Protein AF-A0A521LU88-F1 (afdb_monomer_lite)

Radius of gyration: 17.53 Å; chains: 1; bounding box: 39×40×42 Å

Structure (mmCIF, N/CA/C/O backbone):
data_AF-A0A521LU88-F1
#
_entry.id   AF-A0A521LU88-F1
#
loop_
_atom_site.group_PDB
_atom_site.id
_atom_site.type_symbol
_atom_site.label_atom_id
_atom_site.label_alt_id
_atom_site.label_comp_id
_atom_site.label_asym_id
_atom_site.label_entity_id
_atom_site.label_seq_id
_a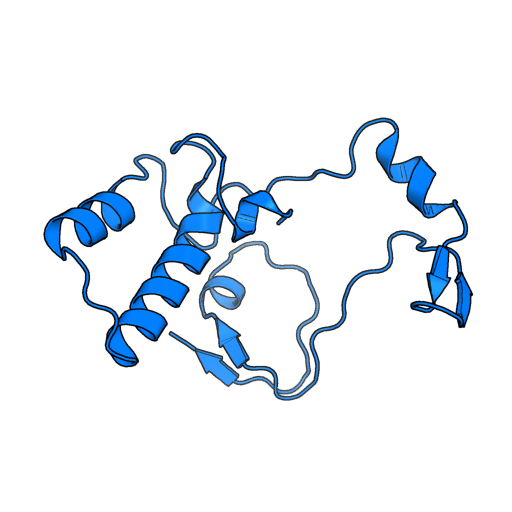tom_site.pdbx_PDB_ins_code
_atom_site.Cartn_x
_atom_site.Cartn_y
_atom_site.Cartn_z
_atom_site.occupancy
_atom_site.B_iso_or_equiv
_atom_site.auth_seq_id
_atom_site.auth_comp_id
_atom_site.auth_asym_id
_atom_site.auth_atom_id
_atom_site.pdbx_PDB_model_num
ATOM 1 N N . GLY A 1 1 ? 4.835 -0.730 -2.482 1.00 88.25 1 GLY A N 1
ATOM 2 C CA . GLY A 1 1 ? 6.232 -0.857 -2.062 1.00 88.25 1 GLY A CA 1
ATOM 3 C C . GLY A 1 1 ? 6.671 -2.293 -2.209 1.00 88.25 1 GLY A C 1
ATOM 4 O O . GLY A 1 1 ? 6.222 -2.937 -3.154 1.00 88.25 1 GLY A O 1
ATOM 5 N N . VAL A 1 2 ? 7.508 -2.767 -1.293 1.00 92.00 2 VAL A N 1
ATOM 6 C CA . VAL A 1 2 ? 7.919 -4.175 -1.130 1.00 92.00 2 VAL A CA 1
ATOM 7 C C . VAL A 1 2 ? 7.072 -4.877 -0.059 1.00 92.00 2 VAL A C 1
ATOM 9 O O . VAL A 1 2 ? 6.124 -4.285 0.445 1.00 92.00 2 VAL A O 1
ATOM 12 N N . HIS A 1 3 ? 7.399 -6.125 0.292 1.00 92.12 3 HIS A N 1
ATOM 13 C CA . HIS A 1 3 ? 6.654 -6.929 1.272 1.00 92.12 3 HIS A CA 1
ATOM 14 C C . HIS A 1 3 ? 6.395 -6.184 2.599 1.00 92.12 3 HIS A C 1
ATOM 16 O O . HIS A 1 3 ? 5.243 -6.002 2.988 1.00 92.12 3 HIS A O 1
ATOM 22 N N . SER A 1 4 ? 7.446 -5.651 3.228 1.00 93.25 4 SER A N 1
ATOM 23 C CA . SER A 1 4 ? 7.347 -4.917 4.499 1.00 93.25 4 SER A CA 1
ATOM 24 C C . SER A 1 4 ? 6.723 -3.523 4.388 1.00 93.25 4 SER A C 1
ATOM 26 O O . SER A 1 4 ? 6.307 -2.972 5.397 1.00 93.25 4 SER A O 1
ATOM 28 N N . ASP A 1 5 ? 6.580 -2.962 3.180 1.00 93.25 5 ASP A N 1
ATOM 29 C CA . ASP A 1 5 ? 5.790 -1.733 2.990 1.00 93.25 5 ASP A CA 1
ATOM 30 C C . ASP A 1 5 ? 4.275 -1.994 3.109 1.00 93.25 5 ASP A C 1
ATOM 32 O O . ASP A 1 5 ? 3.499 -1.044 3.089 1.00 93.25 5 ASP A O 1
ATOM 36 N N . ILE A 1 6 ? 3.853 -3.264 3.172 1.00 93.19 6 ILE A N 1
ATOM 37 C CA . ILE A 1 6 ? 2.461 -3.684 3.381 1.00 93.19 6 ILE A CA 1
ATOM 38 C C . ILE A 1 6 ? 2.324 -4.381 4.737 1.00 93.19 6 ILE A C 1
ATOM 40 O O . ILE A 1 6 ? 1.499 -3.979 5.544 1.00 93.19 6 ILE A O 1
ATOM 44 N N . GLY A 1 7 ? 3.154 -5.397 4.998 1.00 92.19 7 GLY A N 1
ATOM 45 C CA . GLY A 1 7 ? 3.075 -6.213 6.216 1.00 92.19 7 GLY A CA 1
ATOM 46 C C . GLY A 1 7 ? 3.769 -5.622 7.448 1.00 92.19 7 GLY A C 1
ATOM 47 O O . GLY A 1 7 ? 3.644 -6.178 8.532 1.00 92.19 7 GLY A O 1
ATOM 48 N N . GLY A 1 8 ? 4.510 -4.521 7.299 1.00 91.69 8 GLY A N 1
ATOM 49 C CA . GLY A 1 8 ? 5.297 -3.932 8.382 1.00 91.69 8 GLY A CA 1
ATOM 50 C C . GLY A 1 8 ? 6.634 -4.638 8.634 1.00 91.69 8 GLY A C 1
ATOM 51 O O . GLY A 1 8 ? 7.116 -5.434 7.822 1.00 91.69 8 GLY A O 1
ATOM 52 N N . GLY A 1 9 ? 7.271 -4.286 9.755 1.00 89.06 9 GLY A N 1
ATOM 53 C CA . GLY A 1 9 ? 8.594 -4.786 10.163 1.00 89.06 9 GLY A CA 1
ATOM 54 C C . GLY A 1 9 ? 9.745 -3.790 9.979 1.00 89.06 9 GLY A C 1
ATOM 55 O O . GLY A 1 9 ? 10.879 -4.092 10.344 1.00 89.06 9 GLY A O 1
ATOM 56 N N . TYR A 1 10 ? 9.473 -2.596 9.445 1.00 90.25 10 TYR A N 1
ATOM 57 C CA . TYR A 1 10 ? 10.427 -1.486 9.479 1.00 90.25 10 TYR A CA 1
ATOM 58 C C . TYR A 1 10 ? 10.337 -0.712 10.804 1.00 90.25 10 TYR A C 1
ATOM 60 O O . TYR A 1 10 ? 9.265 -0.675 11.408 1.00 90.25 10 TYR A O 1
ATOM 68 N N . PRO A 1 11 ? 11.425 -0.043 11.235 1.00 87.81 11 PRO A N 1
ATOM 69 C CA . PRO A 1 11 ? 11.363 0.929 12.325 1.00 87.81 11 PRO A CA 1
ATOM 70 C C . PRO A 1 11 ? 10.309 2.012 12.053 1.00 87.81 11 PRO A C 1
ATOM 72 O O . PRO A 1 11 ? 10.097 2.381 10.898 1.00 87.81 11 PRO A O 1
ATOM 75 N N . GLU A 1 12 ? 9.705 2.579 13.100 1.00 82.12 12 GLU A N 1
ATOM 76 C CA . GLU A 1 12 ? 8.587 3.539 12.992 1.00 82.12 12 GLU A CA 1
ATOM 77 C C . GLU A 1 12 ? 8.866 4.702 12.027 1.00 82.12 12 GLU A C 1
ATOM 79 O O . GLU A 1 12 ? 8.017 5.065 11.215 1.00 82.12 12 GLU A O 1
ATOM 84 N N . LYS A 1 13 ? 10.099 5.226 12.038 1.00 81.88 13 LYS A N 1
ATOM 85 C CA . LYS A 1 13 ? 10.549 6.308 11.145 1.00 81.88 13 LYS A CA 1
ATOM 86 C C . LYS A 1 13 ? 10.494 5.972 9.647 1.00 81.88 13 LYS A C 1
ATOM 88 O O . LYS A 1 13 ? 10.503 6.886 8.829 1.00 81.88 13 LYS A O 1
ATOM 93 N N . ASP A 1 14 ? 10.491 4.687 9.296 1.00 84.44 14 ASP A N 1
ATOM 94 C CA . ASP A 1 14 ? 10.550 4.170 7.926 1.00 84.44 14 ASP A CA 1
ATOM 95 C C . ASP A 1 14 ? 9.278 3.383 7.540 1.00 84.44 14 ASP A C 1
ATOM 97 O O . ASP A 1 14 ? 9.013 3.192 6.355 1.00 84.44 14 ASP A O 1
ATOM 101 N N . GLY A 1 15 ? 8.471 2.949 8.514 1.00 86.38 15 GLY A N 1
ATOM 102 C CA . GLY A 1 15 ? 7.298 2.083 8.331 1.00 86.38 15 GLY A CA 1
ATOM 103 C C . GLY A 1 15 ? 5.983 2.785 7.969 1.00 86.38 15 GLY A C 1
ATOM 104 O O . GLY A 1 15 ? 4.930 2.154 7.999 1.00 86.38 15 GLY A O 1
ATOM 105 N N . GLY A 1 16 ? 5.998 4.075 7.623 1.00 89.56 16 GLY A N 1
ATOM 106 C CA . GLY A 1 16 ? 4.764 4.853 7.424 1.00 89.56 16 GLY A CA 1
ATOM 107 C C . GLY A 1 16 ? 3.812 4.295 6.353 1.00 89.56 16 GLY A C 1
ATOM 108 O O . GLY A 1 16 ? 2.599 4.432 6.487 1.00 89.56 16 GLY A O 1
ATOM 109 N N . LEU A 1 17 ? 4.330 3.614 5.319 1.00 91.12 17 LEU A N 1
ATOM 110 C CA . LEU A 1 17 ? 3.494 3.079 4.236 1.00 91.12 17 LEU A CA 1
ATOM 111 C C . LEU A 1 17 ? 2.681 1.842 4.662 1.00 91.12 17 LEU A C 1
ATOM 113 O O . LEU A 1 17 ? 1.528 1.715 4.250 1.00 91.12 17 LEU A O 1
ATOM 117 N N . SER A 1 18 ? 3.235 0.971 5.517 1.00 92.62 18 SER A N 1
ATOM 118 C CA . SER A 1 18 ? 2.514 -0.209 6.023 1.00 92.62 18 SER A CA 1
ATOM 119 C C . SER A 1 18 ? 1.414 0.160 7.009 1.00 92.62 18 SER A C 1
ATOM 121 O O . SER A 1 18 ? 0.439 -0.572 7.135 1.00 92.62 18 SER A O 1
ATOM 123 N N . MET A 1 19 ? 1.522 1.319 7.665 1.00 91.56 19 MET A N 1
ATOM 124 C CA . MET A 1 19 ? 0.500 1.794 8.599 1.00 91.56 19 MET A CA 1
ATOM 125 C C . MET A 1 19 ? -0.835 2.110 7.923 1.00 91.56 19 MET A C 1
ATOM 127 O O . MET A 1 19 ? -1.873 1.977 8.561 1.00 91.56 19 MET A O 1
ATOM 131 N N . ILE A 1 20 ? -0.829 2.445 6.627 1.00 92.06 20 ILE A N 1
ATOM 132 C CA . ILE A 1 20 ? -2.065 2.582 5.843 1.00 92.06 20 ILE A CA 1
ATOM 133 C C . ILE A 1 20 ? -2.774 1.228 5.748 1.00 92.06 20 ILE A C 1
ATOM 135 O O . ILE A 1 20 ? -3.959 1.125 6.045 1.00 92.06 20 ILE A O 1
ATOM 139 N N . ALA A 1 21 ? -2.037 0.179 5.366 1.00 93.25 21 ALA A N 1
ATOM 140 C CA . ALA A 1 21 ? -2.589 -1.168 5.241 1.00 93.25 21 ALA A CA 1
ATOM 141 C C . ALA A 1 21 ? -3.034 -1.728 6.599 1.00 93.25 21 ALA A C 1
ATOM 143 O O . ALA A 1 21 ? -4.077 -2.370 6.682 1.00 93.25 21 ALA A O 1
ATOM 144 N N . PHE A 1 22 ? -2.270 -1.454 7.661 1.00 93.38 22 PHE A N 1
ATOM 145 C CA . PHE A 1 22 ? -2.642 -1.814 9.025 1.00 93.38 22 PHE A CA 1
ATOM 146 C C . PHE A 1 22 ? -3.936 -1.118 9.462 1.00 93.38 22 PHE A C 1
ATOM 148 O O . PHE A 1 22 ? -4.854 -1.797 9.904 1.00 93.38 22 PHE A O 1
ATOM 155 N N . GLY A 1 23 ? -4.048 0.203 9.285 1.00 92.81 23 GLY A N 1
ATOM 156 C CA . GLY A 1 23 ? -5.260 0.951 9.630 1.00 92.81 23 GLY A CA 1
ATOM 157 C C . GLY A 1 23 ? -6.496 0.451 8.883 1.00 92.81 23 GLY A C 1
ATOM 158 O O . GLY A 1 23 ? -7.524 0.207 9.510 1.00 92.81 23 GLY A O 1
ATOM 159 N N . TRP A 1 24 ? -6.364 0.207 7.575 1.00 93.69 24 TRP A N 1
ATOM 160 C CA . TRP A 1 24 ? -7.425 -0.391 6.762 1.00 93.69 24 TRP A CA 1
ATOM 161 C C . TRP A 1 24 ? -7.852 -1.766 7.295 1.00 93.69 24 TRP A C 1
ATOM 163 O O . TRP A 1 24 ? -9.025 -1.984 7.578 1.00 93.69 24 TRP A O 1
ATOM 173 N N . MET A 1 25 ? -6.897 -2.673 7.526 1.00 95.50 25 MET A N 1
ATOM 174 C CA . MET A 1 25 ? -7.195 -4.017 8.030 1.00 95.50 25 MET A CA 1
ATOM 175 C C . MET A 1 25 ? -7.847 -3.990 9.417 1.00 95.50 25 MET A C 1
ATOM 177 O O . MET A 1 25 ? -8.755 -4.773 9.683 1.00 95.50 25 MET A O 1
ATOM 181 N N . MET A 1 26 ? -7.398 -3.098 10.304 1.00 95.69 26 MET A N 1
ATOM 182 C CA . MET A 1 26 ? -7.982 -2.956 11.638 1.00 95.69 26 MET A CA 1
ATOM 183 C C . MET A 1 26 ? -9.415 -2.428 11.569 1.00 95.69 26 MET A C 1
ATOM 185 O O . MET A 1 26 ? -10.267 -2.965 12.272 1.00 95.69 26 MET A O 1
ATOM 189 N N . ARG A 1 27 ? -9.697 -1.443 10.703 1.00 94.94 27 ARG A N 1
ATOM 190 C CA . ARG A 1 27 ? -11.065 -0.957 10.459 1.00 94.94 27 ARG A CA 1
ATOM 191 C C . ARG A 1 27 ? -11.972 -2.105 10.013 1.00 94.94 27 ARG A C 1
ATOM 193 O O . ARG A 1 27 ? -12.960 -2.389 10.682 1.00 94.94 27 ARG A O 1
ATOM 200 N N . GLU A 1 28 ? -11.582 -2.814 8.955 1.00 95.88 28 GLU A N 1
ATOM 201 C CA . GLU A 1 28 ? -12.342 -3.950 8.418 1.00 95.88 28 GLU A CA 1
ATOM 202 C C . GLU A 1 28 ? -12.551 -5.056 9.465 1.00 95.88 28 GLU A C 1
ATOM 204 O O . GLU A 1 28 ? -13.652 -5.580 9.627 1.00 95.88 28 GLU A O 1
ATOM 209 N N . ALA A 1 29 ? -11.514 -5.411 10.227 1.00 97.12 29 ALA A N 1
ATOM 210 C CA . ALA A 1 29 ? -11.611 -6.461 11.235 1.00 97.12 29 ALA A CA 1
ATOM 211 C C . ALA A 1 29 ? -12.550 -6.082 12.392 1.00 97.12 29 ALA A C 1
ATOM 213 O O . ALA A 1 29 ? -13.334 -6.921 12.843 1.00 97.12 29 ALA A O 1
ATOM 214 N N . VAL A 1 30 ? -12.500 -4.829 12.858 1.00 97.19 30 VAL A N 1
ATOM 215 C CA . VAL A 1 30 ? -13.402 -4.314 13.900 1.00 97.19 30 VAL A CA 1
ATOM 216 C C . VAL A 1 30 ? -14.846 -4.288 13.400 1.00 97.19 30 VAL A C 1
ATOM 218 O O . VAL A 1 30 ? -15.737 -4.751 14.111 1.00 97.19 30 VAL A O 1
ATOM 221 N N . GLU A 1 31 ? -15.085 -3.862 12.156 1.00 96.62 31 GLU A N 1
ATOM 222 C CA . GLU A 1 31 ? -16.413 -3.924 11.523 1.00 96.62 31 GLU A CA 1
ATOM 223 C C . GLU A 1 31 ? -16.958 -5.363 11.433 1.00 96.62 31 GLU A C 1
ATOM 225 O O . GLU A 1 31 ? -18.171 -5.580 11.468 1.00 96.62 31 GLU A O 1
ATOM 230 N N . LYS A 1 32 ? -16.077 -6.371 11.372 1.00 97.94 32 LYS A N 1
ATOM 231 C CA . LYS A 1 32 ? -16.432 -7.801 11.431 1.00 97.94 32 LYS A CA 1
ATOM 232 C C . LYS A 1 32 ? -16.468 -8.387 12.848 1.00 97.94 32 LYS A C 1
ATOM 234 O O . LYS A 1 32 ? -16.667 -9.591 12.997 1.00 97.94 32 LYS A O 1
ATOM 239 N N . GLY A 1 33 ? -16.327 -7.562 13.883 1.00 97.69 33 GLY A N 1
ATOM 240 C CA . GLY A 1 33 ? -16.499 -7.957 15.282 1.00 97.69 33 GLY A CA 1
ATOM 241 C C . GLY A 1 33 ? -15.218 -8.367 16.011 1.00 97.69 33 GLY A C 1
ATOM 242 O O . GLY A 1 33 ? -15.305 -8.935 17.104 1.00 97.69 33 GLY A O 1
ATOM 243 N N . LEU A 1 34 ? -14.031 -8.090 15.456 1.00 97.94 34 LEU A N 1
ATOM 244 C CA . LEU A 1 34 ? -12.783 -8.242 16.203 1.00 97.94 34 LEU A CA 1
ATOM 245 C C . LEU A 1 34 ? -12.766 -7.255 17.378 1.00 97.94 34 LEU A C 1
ATOM 247 O O . LEU A 1 34 ? -12.838 -6.044 17.188 1.00 97.94 34 LEU A O 1
ATOM 251 N N . LYS A 1 35 ? -12.632 -7.776 18.600 1.00 97.94 35 LYS A N 1
ATOM 252 C CA . LYS A 1 35 ? -12.457 -6.950 19.799 1.00 97.94 35 LYS A CA 1
ATOM 253 C C . LYS A 1 35 ? -11.012 -6.486 19.891 1.00 97.94 35 LYS A C 1
ATOM 255 O O . LYS A 1 35 ? -10.096 -7.306 19.848 1.00 97.94 35 LYS A O 1
ATOM 260 N N . VAL A 1 36 ? -10.828 -5.187 20.056 1.00 96.69 36 VAL A N 1
ATOM 261 C CA . VAL A 1 36 ? -9.519 -4.544 20.150 1.00 96.6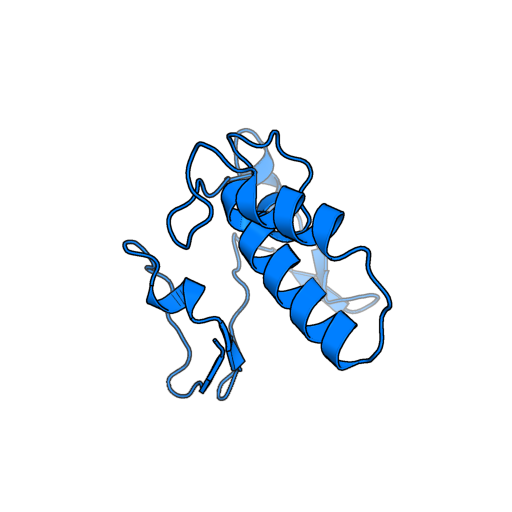9 36 VAL A CA 1
ATOM 262 C C . VAL A 1 36 ? -9.481 -3.648 21.382 1.00 96.69 36 VAL A C 1
ATOM 264 O O . VAL A 1 36 ? -10.519 -3.229 21.887 1.00 96.69 36 VAL A O 1
ATOM 267 N N . ASP A 1 37 ? -8.280 -3.374 21.877 1.00 97.25 37 ASP A N 1
ATOM 268 C CA . ASP A 1 37 ? -8.063 -2.271 22.808 1.00 97.25 37 ASP A CA 1
ATOM 269 C C . ASP A 1 37 ? -7.945 -0.983 21.982 1.00 97.25 37 ASP A C 1
ATOM 271 O O . ASP A 1 37 ? -6.945 -0.771 21.287 1.00 97.25 37 ASP A O 1
ATOM 275 N N . ASP A 1 38 ? -8.980 -0.144 22.034 1.00 93.62 38 ASP A N 1
ATOM 276 C CA . ASP A 1 38 ? -9.044 1.101 21.267 1.00 93.62 38 ASP A CA 1
ATOM 277 C C . ASP A 1 38 ? -7.900 2.055 21.622 1.00 93.62 38 ASP A C 1
ATOM 279 O O . ASP A 1 38 ? -7.344 2.708 20.739 1.00 93.62 38 ASP A O 1
ATOM 283 N N . ALA A 1 39 ? -7.489 2.114 22.892 1.00 93.88 39 ALA A N 1
ATOM 284 C CA . ALA A 1 39 ? -6.400 2.987 23.316 1.00 93.88 39 ALA A CA 1
ATOM 285 C C . ALA A 1 39 ? -5.063 2.510 22.737 1.00 93.88 39 ALA A C 1
ATOM 287 O O . ALA A 1 39 ? -4.265 3.317 22.248 1.00 93.88 39 ALA A O 1
ATOM 288 N N . ALA A 1 40 ? -4.834 1.194 22.733 1.00 92.38 40 ALA A N 1
ATOM 289 C CA . ALA A 1 40 ? -3.663 0.611 22.091 1.00 92.38 40 ALA A CA 1
ATOM 290 C C . ALA A 1 40 ? -3.678 0.856 20.574 1.00 92.38 40 ALA A C 1
ATOM 292 O O . ALA A 1 40 ? -2.674 1.306 20.018 1.00 92.38 40 ALA A O 1
ATOM 293 N N . LEU A 1 41 ? -4.813 0.620 19.908 1.00 92.06 41 LEU A N 1
ATOM 294 C CA . LEU A 1 41 ? -4.953 0.822 18.466 1.00 92.06 41 LEU A CA 1
ATOM 295 C C . LEU A 1 41 ? -4.690 2.281 18.072 1.00 92.06 41 LEU A C 1
ATOM 297 O O . LEU A 1 41 ? -3.877 2.535 17.183 1.00 92.06 41 LEU A O 1
ATOM 301 N N . GLN A 1 42 ? -5.307 3.240 18.765 1.00 89.56 42 GLN A N 1
ATOM 302 C CA . GLN A 1 42 ? -5.099 4.664 18.497 1.00 89.56 42 GLN A CA 1
ATOM 303 C C . GLN A 1 42 ? -3.647 5.080 18.723 1.00 89.56 42 GLN A C 1
ATOM 305 O O . GLN A 1 42 ? -3.086 5.818 17.914 1.00 89.56 42 GLN A O 1
ATOM 310 N N . ARG A 1 43 ? -2.991 4.549 19.762 1.00 87.50 43 ARG A N 1
ATOM 311 C CA . ARG A 1 43 ? -1.563 4.787 19.989 1.00 87.50 43 ARG A CA 1
ATOM 312 C C . ARG A 1 43 ? -0.714 4.309 18.809 1.00 87.50 43 ARG A C 1
ATOM 314 O O . ARG A 1 43 ? 0.182 5.038 18.399 1.00 87.50 43 ARG A O 1
ATOM 321 N N . PHE A 1 44 ? -0.983 3.128 18.248 1.00 85.06 44 PHE A N 1
ATOM 322 C CA . PHE A 1 44 ? -0.245 2.630 17.080 1.00 85.06 44 PHE A CA 1
ATOM 323 C C . PHE A 1 44 ? -0.519 3.453 15.819 1.00 85.06 44 PHE A C 1
ATOM 325 O O . PHE A 1 44 ? 0.415 3.755 15.079 1.00 85.06 44 PHE A O 1
ATOM 332 N N . LEU A 1 45 ? -1.770 3.849 15.580 1.00 84.44 45 LEU A N 1
ATOM 333 C CA . LEU A 1 45 ? -2.134 4.661 14.415 1.00 84.44 45 LEU A CA 1
ATOM 334 C C . LEU A 1 45 ? -1.568 6.089 14.491 1.00 84.44 45 LEU A C 1
ATOM 336 O O . LEU A 1 45 ? -1.216 6.656 13.457 1.00 84.44 45 LEU A O 1
ATOM 340 N N . ALA A 1 46 ? -1.413 6.639 15.699 1.00 78.00 46 ALA A N 1
ATOM 341 C CA . ALA A 1 46 ? -0.817 7.952 15.943 1.00 78.00 46 ALA A CA 1
ATOM 342 C C . ALA A 1 46 ? 0.729 7.955 15.976 1.00 78.00 46 ALA A C 1
ATOM 344 O O . ALA A 1 46 ? 1.334 9.023 15.903 1.00 78.00 46 ALA A O 1
ATOM 345 N N . ALA A 1 47 ? 1.377 6.790 16.107 1.00 61.41 47 ALA A N 1
ATOM 346 C 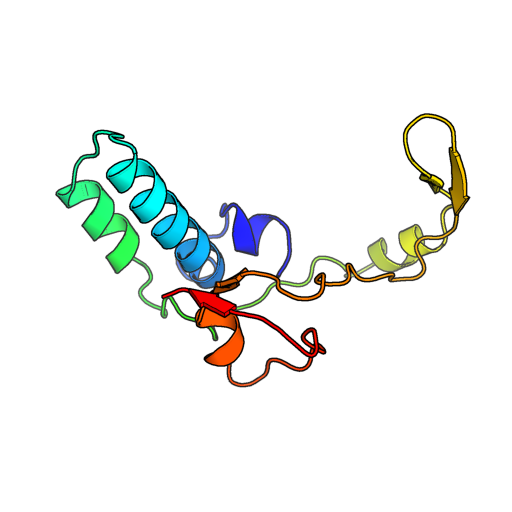CA . ALA A 1 47 ? 2.801 6.671 16.444 1.00 61.41 47 ALA A CA 1
ATOM 347 C C . ALA A 1 47 ? 3.822 7.213 15.420 1.00 61.41 47 ALA A C 1
ATOM 349 O O . ALA A 1 47 ? 4.891 7.648 15.855 1.00 61.41 47 ALA A O 1
ATOM 350 N N . PRO A 1 48 ? 3.613 7.209 14.089 1.00 60.84 48 PRO A N 1
ATOM 351 C CA . PRO A 1 48 ? 4.716 7.568 13.198 1.00 60.84 48 PRO A CA 1
ATOM 352 C C . PRO A 1 48 ? 4.977 9.078 13.177 1.00 60.84 48 PRO A C 1
ATOM 354 O O . PRO A 1 48 ? 4.380 9.822 12.402 1.00 60.84 48 P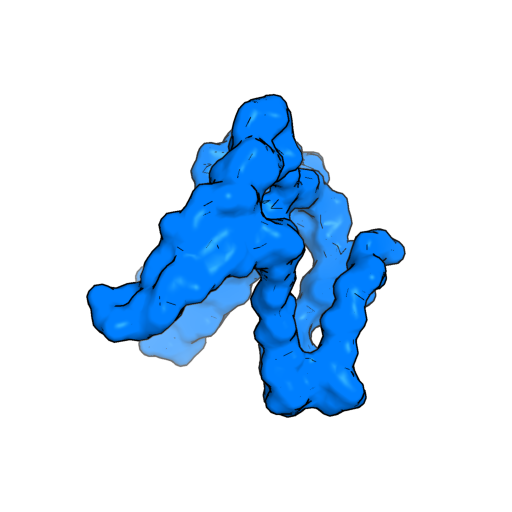RO A O 1
ATOM 357 N N . ALA A 1 49 ? 5.959 9.511 13.972 1.00 50.59 49 ALA A N 1
ATOM 358 C CA . ALA A 1 49 ? 6.441 10.893 14.066 1.00 50.59 49 ALA A CA 1
ATOM 359 C C . ALA A 1 49 ? 6.884 11.513 12.718 1.00 50.59 49 ALA A C 1
ATOM 361 O O . ALA A 1 49 ? 6.994 12.729 12.609 1.00 50.59 49 ALA A O 1
ATOM 362 N N . ASN A 1 50 ? 7.104 10.691 11.681 1.00 53.09 50 ASN A N 1
ATOM 363 C CA . ASN A 1 50 ? 7.538 11.112 10.340 1.00 53.09 50 ASN A CA 1
ATOM 364 C C . ASN A 1 50 ? 6.453 10.964 9.254 1.00 53.09 50 ASN A C 1
ATOM 366 O O . ASN A 1 50 ? 6.772 10.921 8.064 1.00 53.09 50 ASN A O 1
ATOM 370 N N . GLY A 1 51 ? 5.181 10.896 9.650 1.00 58.22 51 GLY A N 1
ATOM 371 C CA . GLY A 1 51 ? 4.045 10.910 8.734 1.00 58.22 51 GLY A CA 1
ATOM 372 C C . GLY A 1 51 ? 3.671 9.515 8.244 1.00 58.22 51 GLY A C 1
ATOM 373 O O . GLY A 1 51 ? 4.313 8.936 7.362 1.00 58.22 51 GLY A O 1
ATOM 374 N N . THR A 1 52 ? 2.580 8.985 8.793 1.00 71.88 52 THR A N 1
ATOM 375 C CA . THR A 1 52 ? 1.737 8.039 8.064 1.00 71.88 52 THR A CA 1
ATOM 376 C C . THR A 1 52 ? 1.120 8.776 6.891 1.00 71.88 52 THR A C 1
ATOM 378 O O . THR A 1 52 ? 0.560 9.860 7.037 1.00 71.88 52 THR A O 1
ATOM 381 N N . GLY A 1 53 ? 1.245 8.221 5.693 1.00 83.50 53 GLY A N 1
ATOM 382 C CA . GLY A 1 53 ? 0.578 8.831 4.564 1.00 83.50 53 GLY A CA 1
ATOM 383 C C . GLY A 1 53 ? 0.934 8.236 3.214 1.00 83.50 53 GLY A C 1
ATOM 384 O O . GLY A 1 53 ? 1.910 7.495 3.066 1.00 83.50 53 GLY A O 1
ATOM 385 N N . PRO A 1 54 ? 0.149 8.593 2.190 1.00 88.06 54 PRO A N 1
ATOM 386 C CA . PRO A 1 54 ? 0.357 8.162 0.812 1.00 88.06 54 PRO A CA 1
ATOM 387 C C . PRO A 1 54 ? 1.791 8.352 0.314 1.00 88.06 54 PRO A C 1
ATOM 389 O O . PRO A 1 54 ? 2.282 7.539 -0.471 1.00 88.06 54 PRO A O 1
ATOM 392 N N . ASP A 1 55 ? 2.476 9.391 0.798 1.00 90.06 55 ASP A N 1
ATOM 393 C CA . ASP A 1 55 ? 3.829 9.770 0.399 1.00 90.06 55 ASP A CA 1
ATOM 394 C C . ASP A 1 55 ? 4.939 9.264 1.328 1.00 90.06 55 ASP A C 1
ATOM 396 O O . ASP A 1 55 ? 6.115 9.521 1.053 1.00 90.06 55 ASP A O 1
ATOM 400 N N . SER A 1 56 ? 4.613 8.461 2.351 1.00 89.75 56 SER A N 1
ATOM 401 C CA . SER A 1 56 ? 5.623 7.797 3.178 1.00 89.75 56 SER A CA 1
ATOM 402 C C . SER A 1 56 ? 6.620 7.010 2.316 1.00 89.75 56 SER A C 1
ATOM 404 O O . SER A 1 56 ? 6.340 6.575 1.176 1.00 89.75 56 SER A O 1
ATOM 406 N N . LYS A 1 57 ? 7.817 6.831 2.883 1.00 89.81 57 LYS A N 1
ATOM 407 C CA . LYS A 1 57 ? 8.957 6.181 2.239 1.00 89.81 57 LYS A CA 1
ATOM 408 C C . LYS A 1 57 ? 8.542 4.842 1.635 1.00 89.81 57 LYS A C 1
ATOM 410 O O . LYS A 1 57 ? 8.036 3.955 2.309 1.00 89.81 57 LYS A O 1
ATOM 415 N N . LYS A 1 58 ? 8.771 4.709 0.329 1.00 91.19 58 LYS A N 1
ATOM 416 C CA . LYS A 1 58 ? 8.562 3.467 -0.414 1.00 91.19 58 LYS A CA 1
ATOM 417 C C . LYS A 1 58 ? 9.908 2.787 -0.594 1.00 91.19 58 LYS A C 1
ATOM 419 O O . LYS A 1 58 ? 10.799 3.359 -1.228 1.00 91.19 58 LYS A O 1
ATOM 424 N N . HIS A 1 59 ? 10.046 1.571 -0.090 1.00 92.38 59 HIS A N 1
ATOM 425 C CA . HIS A 1 59 ? 11.283 0.819 -0.217 1.00 92.38 59 HIS A CA 1
ATOM 426 C C . HIS A 1 59 ? 11.387 0.136 -1.588 1.00 92.38 59 HIS A C 1
ATOM 428 O O . HIS A 1 59 ? 10.401 -0.062 -2.305 1.00 92.38 59 HIS A O 1
ATOM 434 N N . ASN A 1 60 ? 12.622 -0.188 -1.980 1.00 91.62 60 ASN A N 1
ATOM 435 C CA . ASN A 1 60 ? 12.929 -0.958 -3.182 1.00 91.62 60 ASN A CA 1
ATOM 436 C C . ASN A 1 60 ? 13.873 -2.107 -2.809 1.00 91.62 60 ASN A C 1
ATOM 438 O O . ASN A 1 60 ? 15.005 -1.848 -2.398 1.00 91.62 60 ASN A O 1
ATOM 442 N N . SER A 1 61 ? 13.398 -3.344 -2.961 1.00 88.81 61 SER A N 1
ATOM 443 C CA . SER A 1 61 ? 14.142 -4.580 -2.693 1.00 88.81 61 SER A CA 1
ATOM 444 C C . SER A 1 61 ? 14.925 -5.073 -3.909 1.00 88.81 61 SER A C 1
ATOM 446 O O . SER A 1 61 ? 15.836 -5.879 -3.757 1.00 88.81 61 SER A O 1
ATOM 448 N N . MET A 1 62 ? 14.621 -4.563 -5.107 1.00 88.62 62 MET A N 1
ATOM 449 C CA . MET A 1 62 ? 15.352 -4.875 -6.337 1.00 88.62 62 MET A CA 1
ATOM 450 C C . MET A 1 62 ? 16.630 -4.031 -6.415 1.00 88.62 62 MET A C 1
ATOM 452 O O . MET A 1 62 ? 16.705 -3.066 -7.176 1.00 88.62 62 MET A O 1
ATOM 456 N N . LYS A 1 63 ? 17.615 -4.359 -5.571 1.00 90.56 63 LYS A N 1
ATOM 457 C CA . LYS A 1 63 ? 18.938 -3.715 -5.494 1.00 90.56 63 LYS A CA 1
ATOM 458 C C . LYS A 1 63 ? 20.058 -4.761 -5.523 1.00 90.56 63 LYS A C 1
ATOM 460 O O . LYS A 1 63 ? 19.841 -5.913 -5.159 1.00 90.56 63 LYS A O 1
ATOM 465 N N . GLY A 1 64 ? 21.266 -4.350 -5.911 1.00 92.06 64 GLY A N 1
ATOM 466 C CA . GLY A 1 64 ? 22.440 -5.229 -5.934 1.00 92.06 64 GLY A CA 1
ATOM 467 C C . GLY A 1 64 ? 22.306 -6.335 -6.981 1.00 92.06 64 GLY A C 1
ATOM 468 O O . GLY A 1 64 ? 22.026 -6.041 -8.138 1.00 92.06 64 GLY A O 1
ATOM 469 N N . LEU A 1 65 ? 22.483 -7.593 -6.566 1.00 93.25 65 LEU A N 1
ATOM 470 C CA . LEU A 1 65 ? 22.395 -8.764 -7.448 1.00 93.25 65 LEU A CA 1
ATOM 471 C C . LEU A 1 65 ? 20.956 -9.259 -7.683 1.00 93.25 65 LEU A C 1
ATOM 473 O O . LEU A 1 65 ? 20.733 -10.033 -8.607 1.00 93.25 65 LEU A O 1
ATOM 477 N N . TRP A 1 66 ? 19.962 -8.802 -6.908 1.00 92.19 66 TRP A N 1
ATOM 478 C CA . TRP A 1 66 ? 18.566 -9.250 -7.058 1.00 92.19 66 TRP A CA 1
ATOM 479 C C . TRP A 1 66 ? 17.976 -9.094 -8.472 1.00 92.19 66 TRP A C 1
ATOM 481 O O . TRP A 1 66 ? 17.296 -10.010 -8.927 1.00 92.19 66 TRP A O 1
ATOM 491 N N . PRO A 1 67 ? 18.246 -8.004 -9.217 1.00 92.69 67 PRO A N 1
ATOM 492 C CA . PRO A 1 67 ? 17.829 -7.876 -10.613 1.00 92.69 67 PRO A CA 1
ATOM 493 C C . PRO A 1 67 ? 18.258 -9.030 -11.529 1.00 92.69 67 PRO A C 1
ATOM 495 O O . PRO A 1 67 ? 17.597 -9.266 -12.533 1.00 92.69 67 PRO A O 1
ATOM 498 N N . ILE A 1 68 ? 19.321 -9.768 -11.196 1.00 93.69 68 ILE A N 1
ATOM 499 C CA . ILE A 1 68 ? 19.804 -10.897 -12.005 1.00 93.69 68 ILE A CA 1
ATOM 500 C C . ILE A 1 68 ? 18.824 -12.077 -11.948 1.00 93.69 68 ILE A C 1
ATOM 502 O O . ILE A 1 68 ? 18.643 -12.779 -12.941 1.00 93.69 68 ILE A O 1
ATOM 506 N N . VAL A 1 69 ? 18.126 -12.271 -10.825 1.00 92.75 69 VAL A N 1
ATOM 507 C CA . VAL A 1 69 ? 17.177 -13.387 -10.666 1.00 92.75 69 VAL A CA 1
ATOM 508 C C . VAL A 1 69 ? 15.970 -13.261 -11.605 1.00 92.75 69 VAL A C 1
ATOM 510 O O . VAL A 1 69 ? 15.324 -14.256 -11.922 1.00 92.75 69 VAL A O 1
ATOM 513 N N . GLU A 1 70 ? 15.701 -12.074 -12.154 1.00 93.38 70 GLU A N 1
ATOM 514 C CA . GLU A 1 70 ? 14.643 -11.867 -13.155 1.00 93.38 70 GLU A CA 1
ATOM 515 C C . GLU A 1 70 ? 14.881 -12.622 -14.474 1.00 93.38 70 GLU A C 1
ATOM 517 O O . GLU A 1 70 ? 13.939 -12.803 -15.255 1.00 93.38 70 GLU A O 1
ATOM 522 N N . PHE A 1 71 ? 16.114 -13.088 -14.698 1.00 94.75 71 PHE A N 1
ATOM 523 C CA . PHE A 1 71 ? 16.528 -13.893 -15.847 1.00 94.75 71 PHE A CA 1
ATOM 524 C C . PHE A 1 71 ? 16.590 -15.399 -15.547 1.00 94.75 71 PHE A C 1
ATOM 526 O O . PHE A 1 71 ? 16.944 -16.176 -16.431 1.00 94.75 71 PHE A O 1
ATOM 533 N N . ILE A 1 72 ? 16.223 -15.833 -14.336 1.00 93.62 72 ILE A N 1
ATOM 534 C CA . ILE A 1 72 ? 16.120 -17.255 -13.992 1.00 93.62 72 ILE A CA 1
ATOM 535 C C . ILE A 1 72 ? 14.714 -17.764 -14.368 1.00 93.62 72 ILE A C 1
ATOM 537 O O . ILE A 1 72 ? 13.719 -17.166 -13.944 1.00 93.62 72 ILE A O 1
ATOM 541 N N . PRO A 1 73 ? 14.591 -18.855 -15.151 1.00 93.44 73 PRO A N 1
ATOM 542 C CA . PRO A 1 73 ? 13.300 -19.458 -15.465 1.00 93.44 73 PRO A CA 1
ATOM 543 C C . PRO A 1 73 ? 12.579 -19.979 -14.220 1.00 93.44 73 PRO A C 1
ATOM 545 O O . PRO A 1 73 ? 13.145 -20.727 -13.427 1.00 93.44 73 PRO A O 1
ATOM 548 N N . VAL A 1 74 ? 11.304 -19.621 -14.079 1.00 90.12 74 VAL A N 1
ATOM 549 C CA . VAL A 1 74 ? 10.407 -20.088 -13.015 1.00 90.12 74 VAL A CA 1
ATOM 550 C C . VAL A 1 74 ? 9.158 -20.739 -13.617 1.00 90.12 74 VAL A C 1
ATOM 552 O O . VAL A 1 74 ? 8.665 -20.255 -14.641 1.00 90.12 74 VAL A O 1
ATOM 555 N N . PRO A 1 75 ? 8.612 -21.813 -13.020 1.00 90.38 75 PRO A N 1
ATOM 556 C CA . PRO A 1 75 ? 7.404 -22.460 -13.525 1.00 90.38 75 PRO A CA 1
ATOM 557 C C . PRO A 1 75 ? 6.169 -21.559 -13.384 1.00 90.38 75 PRO A C 1
ATOM 559 O O . PRO A 1 75 ? 6.040 -20.751 -12.455 1.00 90.38 75 PRO A O 1
ATOM 562 N N . LYS A 1 76 ? 5.229 -21.683 -14.323 1.00 86.56 76 LYS A N 1
ATOM 563 C CA . LYS A 1 76 ? 3.903 -21.054 -14.240 1.00 86.56 76 LYS A CA 1
ATOM 564 C C . LYS A 1 76 ? 3.007 -21.871 -13.305 1.00 86.56 76 LYS A C 1
ATOM 566 O O . LYS A 1 76 ? 2.298 -22.772 -13.737 1.00 86.56 76 LYS A O 1
ATOM 571 N N . GLY A 1 77 ? 3.009 -21.536 -12.018 1.00 82.12 77 GLY A N 1
ATOM 572 C CA . GLY A 1 77 ? 2.260 -22.304 -11.018 1.00 82.12 77 GLY A CA 1
ATOM 573 C C . GLY A 1 77 ? 2.947 -23.633 -10.700 1.00 82.12 77 GLY A C 1
ATOM 574 O O . GLY A 1 77 ? 4.140 -23.783 -10.947 1.00 82.12 77 GLY A O 1
ATOM 575 N N . LEU A 1 78 ? 2.207 -24.583 -10.128 1.00 79.88 78 LEU A N 1
ATOM 576 C CA . LEU A 1 78 ? 2.800 -25.810 -9.586 1.00 79.88 78 LEU A CA 1
ATOM 577 C C . LEU A 1 78 ? 3.307 -26.781 -10.679 1.00 79.88 78 LEU A C 1
ATOM 579 O O . LEU A 1 78 ? 4.278 -27.488 -10.444 1.00 79.88 78 LEU A O 1
ATOM 583 N N . HIS A 1 79 ? 2.695 -26.788 -11.874 1.00 84.62 79 HIS A N 1
ATOM 584 C CA . HIS A 1 79 ? 3.017 -27.721 -12.975 1.00 84.62 79 HIS A CA 1
ATOM 585 C C . HIS A 1 79 ? 3.098 -27.062 -14.370 1.00 84.62 79 HIS A C 1
ATOM 587 O O . HIS A 1 79 ? 3.040 -27.758 -15.379 1.00 84.62 79 HIS A O 1
ATOM 593 N N . GLY A 1 80 ? 3.159 -25.732 -14.469 1.00 88.31 80 GLY A N 1
ATOM 594 C CA . GLY A 1 80 ? 3.112 -25.049 -15.769 1.00 88.31 80 GLY A CA 1
ATOM 595 C C . GLY A 1 80 ? 4.479 -24.747 -16.378 1.00 88.31 80 GLY A C 1
ATOM 596 O O . GLY A 1 80 ? 5.509 -24.816 -15.707 1.00 88.31 80 GLY A O 1
ATOM 597 N N . ASP A 1 81 ? 4.462 -24.333 -17.648 1.00 92.56 81 ASP A N 1
ATOM 598 C CA . ASP A 1 81 ? 5.661 -23.995 -18.420 1.00 92.56 81 ASP A CA 1
ATOM 599 C C . ASP A 1 81 ? 6.593 -23.031 -17.692 1.00 92.56 81 ASP A C 1
ATOM 601 O O . ASP A 1 81 ? 6.159 -22.112 -16.988 1.00 92.56 81 ASP A O 1
ATOM 605 N N . LEU A 1 82 ? 7.888 -23.176 -17.958 1.00 93.12 82 LEU A N 1
ATOM 606 C CA . LEU A 1 82 ? 8.876 -22.215 -17.504 1.00 93.12 82 LEU A CA 1
ATOM 607 C C . LEU A 1 82 ? 8.667 -20.858 -18.182 1.00 93.12 82 LEU A C 1
ATOM 609 O O . LEU A 1 82 ? 8.317 -20.744 -19.359 1.00 93.12 82 LEU A O 1
ATOM 613 N N . ARG A 1 83 ? 8.909 -19.798 -17.420 1.00 91.38 83 ARG A N 1
ATOM 614 C CA . ARG A 1 83 ? 8.921 -18.420 -17.904 1.00 91.38 83 ARG A CA 1
ATOM 615 C C . ARG A 1 83 ? 10.020 -17.627 -17.224 1.00 91.38 83 ARG A C 1
ATOM 617 O O . ARG A 1 83 ? 10.353 -17.878 -16.073 1.00 91.38 83 ARG A O 1
ATOM 624 N N . LEU A 1 84 ? 10.509 -16.604 -17.908 1.00 93.31 84 LEU A N 1
ATOM 625 C CA . LEU A 1 84 ? 11.319 -15.564 -17.283 1.00 93.31 84 LEU A CA 1
ATOM 626 C C . LEU A 1 84 ? 10.407 -14.498 -16.660 1.00 93.31 84 LEU A C 1
ATOM 628 O O . LEU A 1 84 ? 9.344 -14.178 -17.212 1.00 93.31 84 LEU A O 1
ATOM 632 N N . ASN A 1 85 ? 10.812 -13.947 -15.514 1.00 90.31 85 ASN A N 1
ATOM 633 C CA . ASN A 1 85 ? 10.048 -12.893 -14.848 1.00 90.31 85 ASN A CA 1
ATOM 634 C C . ASN A 1 85 ? 10.238 -11.534 -15.533 1.00 90.31 85 ASN A C 1
ATOM 636 O O . ASN A 1 85 ? 9.244 -10.834 -15.706 1.00 90.31 85 ASN A O 1
ATOM 640 N N . LEU A 1 86 ? 11.444 -11.195 -16.010 1.00 92.81 86 LEU A N 1
ATOM 641 C CA . LEU A 1 86 ? 11.732 -9.987 -16.808 1.00 92.81 86 LEU A CA 1
ATOM 642 C C . LEU A 1 86 ? 11.145 -8.685 -16.229 1.00 92.81 86 LEU A C 1
ATOM 644 O O . LEU A 1 86 ? 10.541 -7.880 -16.940 1.00 92.81 86 LEU A O 1
ATOM 648 N N . PHE A 1 87 ? 11.288 -8.479 -14.922 1.00 90.38 87 PHE A N 1
ATOM 649 C CA . PHE A 1 87 ? 10.757 -7.340 -14.168 1.00 90.38 87 PHE A CA 1
ATOM 650 C C . PHE A 1 87 ? 9.242 -7.155 -14.329 1.00 90.38 87 PHE A C 1
ATOM 652 O O . PHE A 1 87 ? 8.716 -6.038 -14.201 1.00 90.38 87 PHE A O 1
ATOM 659 N N . ARG A 1 88 ? 8.524 -8.246 -14.627 1.00 88.00 88 ARG A N 1
ATOM 660 C CA . ARG A 1 88 ? 7.081 -8.231 -14.851 1.00 88.00 88 ARG A CA 1
ATOM 661 C C . ARG A 1 88 ? 6.375 -7.693 -13.620 1.00 88.00 88 ARG A C 1
ATOM 663 O O . ARG A 1 88 ? 6.603 -8.102 -12.485 1.00 88.00 88 ARG A O 1
ATOM 670 N N . ARG A 1 89 ? 5.440 -6.788 -13.875 1.00 85.38 89 ARG A N 1
ATOM 671 C CA . ARG A 1 89 ? 4.597 -6.185 -12.848 1.00 85.38 89 ARG A CA 1
ATOM 672 C C . ARG A 1 89 ? 3.244 -6.879 -12.813 1.00 85.38 89 ARG A C 1
ATOM 674 O O . ARG A 1 89 ? 2.796 -7.434 -13.813 1.00 85.38 89 ARG A O 1
ATOM 681 N N . ARG A 1 90 ? 2.591 -6.820 -11.654 1.00 87.06 90 ARG A N 1
ATOM 682 C CA . ARG A 1 90 ? 1.189 -7.222 -11.516 1.00 87.06 90 ARG A CA 1
ATOM 683 C C . ARG A 1 90 ? 0.294 -6.157 -12.149 1.00 87.06 90 ARG A C 1
ATOM 685 O O . ARG A 1 90 ? 0.536 -4.967 -11.945 1.00 87.06 90 ARG A O 1
ATOM 692 N N . SER A 1 91 ? -0.702 -6.596 -12.907 1.00 88.81 91 SER A N 1
ATOM 693 C CA . SER A 1 91 ? -1.794 -5.757 -13.399 1.00 88.81 91 SER A CA 1
ATOM 694 C C . SER A 1 91 ? -2.898 -5.689 -12.349 1.00 88.81 91 SER A C 1
ATOM 696 O O . SER A 1 91 ? -3.187 -6.688 -11.689 1.00 88.81 91 SER A O 1
ATOM 698 N N . VAL A 1 92 ? -3.510 -4.519 -12.206 1.00 91.00 92 VAL A N 1
ATOM 699 C CA . VAL A 1 92 ? -4.739 -4.348 -11.425 1.00 91.00 92 VAL A CA 1
ATOM 700 C C . VAL A 1 92 ? -5.917 -4.628 -12.368 1.00 91.00 92 VAL A C 1
ATOM 702 O O . VAL A 1 92 ? -5.896 -4.105 -13.484 1.00 91.00 92 VAL A O 1
ATOM 705 N N . PRO A 1 93 ? -6.882 -5.488 -11.994 1.00 93.00 93 PRO A N 1
ATOM 706 C CA . PRO A 1 93 ? -8.017 -5.811 -12.856 1.00 93.00 93 PRO A CA 1
ATOM 707 C C . PRO A 1 93 ? -8.961 -4.612 -13.036 1.00 93.00 93 PRO A C 1
ATOM 709 O O . PRO A 1 93 ? -8.987 -3.703 -12.208 1.00 93.00 93 PRO A O 1
ATOM 712 N N . GLU A 1 94 ? -9.748 -4.620 -14.114 1.00 95.62 94 GLU A N 1
ATOM 713 C CA . GLU A 1 94 ? -10.834 -3.650 -14.312 1.00 95.62 94 GLU A CA 1
ATOM 714 C C . GLU A 1 94 ? -11.903 -3.802 -13.223 1.00 95.62 94 GLU A C 1
ATOM 716 O O . GLU A 1 94 ? -12.192 -4.914 -12.778 1.00 95.62 94 GLU A O 1
ATOM 721 N N . GLY A 1 95 ? -12.472 -2.679 -12.783 1.00 94.88 95 GLY A N 1
ATOM 722 C CA . GLY A 1 95 ? -13.457 -2.639 -11.701 1.00 94.88 95 GLY A CA 1
ATOM 723 C C . GLY A 1 95 ? -12.876 -2.911 -10.309 1.00 94.88 95 GLY A C 1
ATOM 724 O O . GLY A 1 95 ? -13.632 -3.189 -9.383 1.00 94.88 95 GLY A O 1
ATOM 725 N N . ALA A 1 96 ? -11.549 -2.864 -10.141 1.00 94.56 96 ALA A N 1
ATOM 726 C CA . ALA A 1 96 ? -10.920 -3.072 -8.840 1.00 94.56 96 ALA A CA 1
ATOM 727 C C . ALA A 1 96 ? -11.320 -1.994 -7.820 1.00 94.56 96 ALA A C 1
ATOM 729 O O . ALA A 1 96 ? -11.437 -0.813 -8.155 1.00 94.56 96 ALA A O 1
ATOM 730 N N . LEU A 1 97 ? -11.430 -2.406 -6.556 1.00 94.94 97 LEU A N 1
ATOM 731 C CA . LEU A 1 97 ? -11.507 -1.499 -5.415 1.00 94.94 97 LEU A CA 1
ATOM 732 C C . LEU A 1 97 ? -10.099 -0.993 -5.077 1.00 94.94 97 LEU A C 1
ATOM 734 O O . LEU A 1 97 ? -9.172 -1.784 -4.879 1.00 94.94 97 LEU A O 1
ATOM 738 N N . ILE A 1 98 ? -9.926 0.326 -5.057 1.00 94.25 98 ILE A N 1
ATOM 739 C CA . ILE A 1 98 ? -8.640 0.991 -4.851 1.00 94.25 98 ILE A CA 1
ATOM 740 C C . ILE A 1 98 ? -8.739 1.913 -3.642 1.00 94.25 98 ILE A C 1
ATOM 742 O O . ILE A 1 98 ? -9.569 2.812 -3.600 1.00 94.25 98 ILE A O 1
A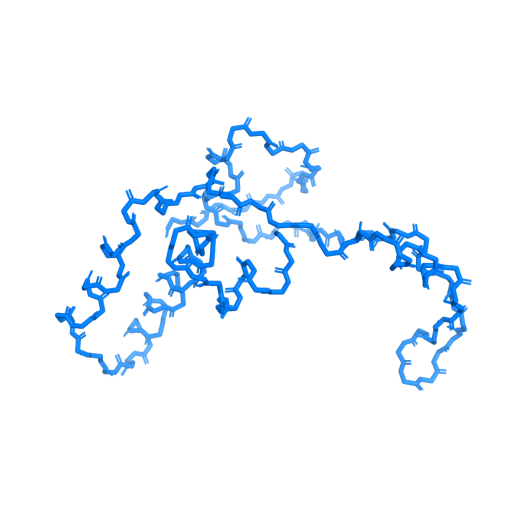TOM 746 N N . HIS A 1 99 ? -7.833 1.747 -2.685 1.00 93.88 99 HIS A N 1
ATOM 747 C CA . HIS A 1 99 ? -7.758 2.631 -1.527 1.00 93.88 99 HIS A CA 1
ATOM 748 C C . HIS A 1 99 ? -7.333 4.057 -1.934 1.00 93.88 99 HIS A C 1
ATOM 750 O O . HIS A 1 99 ? -6.410 4.232 -2.739 1.00 93.88 99 HIS A O 1
ATOM 756 N N . GLU A 1 100 ? -7.932 5.085 -1.329 1.00 93.44 100 GLU A N 1
ATOM 757 C CA . GLU A 1 100 ? -7.679 6.512 -1.607 1.00 93.44 100 GLU A CA 1
ATOM 758 C C . GLU A 1 100 ? -6.205 6.937 -1.474 1.00 93.44 100 GLU A C 1
ATOM 760 O O . GLU A 1 100 ? -5.747 7.916 -2.062 1.00 93.44 100 GLU A O 1
ATOM 765 N N . SER A 1 101 ? -5.412 6.164 -0.738 1.00 92.19 101 SER A N 1
ATOM 766 C CA . SER A 1 101 ? -3.972 6.388 -0.594 1.00 92.19 101 SER A CA 1
ATOM 767 C C . SER A 1 101 ? -3.219 6.260 -1.919 1.00 92.19 101 SER A C 1
ATOM 769 O O . SER A 1 101 ? -2.148 6.840 -2.078 1.00 92.19 101 SER A O 1
ATOM 771 N N . VAL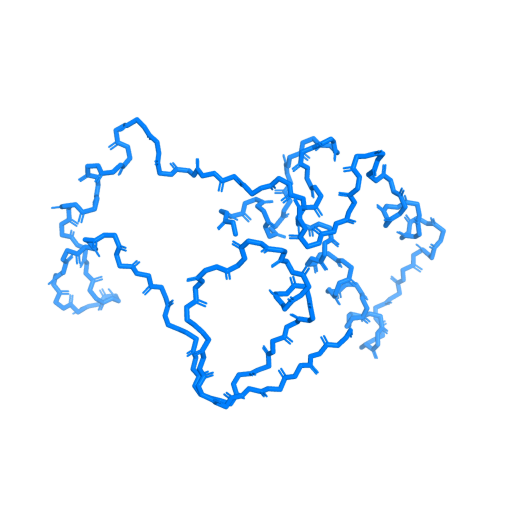 A 1 102 ? -3.764 5.529 -2.894 1.00 92.19 102 VAL A N 1
ATOM 772 C CA . VAL A 1 102 ? -3.177 5.417 -4.232 1.00 92.19 102 VAL A CA 1
ATOM 773 C C . VAL A 1 102 ? -3.343 6.720 -5.011 1.00 92.19 102 VAL A C 1
ATOM 775 O O . VAL A 1 102 ? -2.385 7.163 -5.643 1.00 92.19 102 VAL A O 1
ATOM 778 N N . THR A 1 103 ? -4.518 7.351 -4.939 1.00 89.81 103 THR A N 1
ATOM 779 C CA . THR A 1 103 ? -4.816 8.600 -5.660 1.00 89.81 103 THR A CA 1
ATOM 780 C C . THR A 1 103 ? -4.192 9.815 -4.982 1.00 89.81 103 THR A C 1
ATOM 782 O O . THR A 1 103 ? -3.706 10.710 -5.667 1.00 89.81 103 THR A O 1
ATOM 785 N N . LYS A 1 104 ? -4.135 9.830 -3.645 1.00 91.81 104 LYS A N 1
ATOM 786 C CA . LYS A 1 104 ? -3.522 10.918 -2.866 1.00 91.81 104 LYS A CA 1
ATOM 787 C C . LYS A 1 104 ? -1.991 10.947 -2.941 1.00 91.81 104 LYS A C 1
ATOM 789 O O . LYS A 1 104 ? -1.384 11.930 -2.531 1.00 91.81 104 LYS A O 1
ATOM 794 N N . ARG A 1 105 ? -1.341 9.890 -3.438 1.00 91.88 105 ARG A N 1
ATOM 795 C CA . ARG A 1 105 ? 0.124 9.829 -3.532 1.00 91.88 105 ARG A CA 1
ATOM 796 C C . ARG A 1 105 ? 0.640 10.719 -4.666 1.00 91.88 105 ARG A C 1
ATOM 798 O O . ARG A 1 105 ? 0.457 10.397 -5.839 1.00 91.88 105 ARG A O 1
ATOM 805 N N . ALA A 1 106 ? 1.415 11.751 -4.334 1.00 84.94 106 ALA A N 1
ATOM 806 C CA . ALA A 1 106 ? 1.828 12.804 -5.269 1.00 84.94 106 ALA A CA 1
ATOM 807 C C . ALA A 1 106 ? 2.637 12.317 -6.491 1.00 84.94 106 ALA A C 1
ATOM 809 O O . ALA A 1 106 ? 2.614 12.938 -7.550 1.00 84.94 106 ALA A O 1
ATOM 810 N N . LYS A 1 107 ? 3.385 11.211 -6.363 1.00 84.69 107 LYS A N 1
ATOM 811 C CA . LYS A 1 107 ? 4.246 10.656 -7.435 1.00 84.69 107 LYS A CA 1
ATOM 812 C C . LYS A 1 107 ? 3.837 9.247 -7.867 1.00 84.69 107 LYS A C 1
ATOM 814 O O . LYS A 1 107 ? 4.694 8.391 -8.123 1.00 84.69 107 LYS A O 1
ATOM 819 N N . TYR A 1 108 ? 2.538 8.965 -7.902 1.00 86.12 108 TYR A N 1
ATOM 820 C CA . TYR A 1 108 ? 2.044 7.696 -8.425 1.00 86.12 108 TYR A CA 1
ATOM 821 C C . TYR A 1 108 ? 2.042 7.700 -9.961 1.00 86.12 108 TYR A C 1
ATOM 823 O O . TYR A 1 108 ? 1.261 8.389 -10.599 1.00 86.12 108 TYR A O 1
ATOM 831 N N . THR A 1 109 ? 2.946 6.929 -10.567 1.00 82.56 109 THR A N 1
ATOM 832 C CA . THR A 1 109 ? 3.151 6.894 -12.030 1.00 82.56 109 THR A CA 1
ATOM 833 C C . THR A 1 109 ? 2.670 5.603 -12.684 1.00 82.56 109 THR A C 1
ATOM 835 O O . THR A 1 109 ? 2.963 5.342 -13.850 1.00 82.56 109 THR A O 1
ATOM 838 N N . ARG A 1 110 ? 2.014 4.718 -11.926 1.00 84.75 110 ARG A N 1
ATOM 839 C CA . ARG A 1 110 ? 1.577 3.425 -12.459 1.00 84.75 110 ARG A CA 1
ATOM 840 C C . ARG A 1 110 ? 0.205 3.578 -13.114 1.00 84.75 110 ARG A C 1
ATOM 842 O O . ARG A 1 110 ? -0.638 4.270 -12.554 1.00 84.75 110 ARG A O 1
ATOM 849 N N . PRO A 1 111 ? -0.023 2.932 -14.268 1.00 86.94 111 PRO A N 1
ATOM 850 C CA . PRO A 1 111 ? -1.334 2.950 -14.890 1.00 86.94 111 PRO A CA 1
ATOM 851 C C . PRO A 1 111 ? -2.332 2.224 -13.987 1.00 86.94 111 PRO A C 1
ATOM 853 O O . PRO A 1 111 ? -2.065 1.109 -13.528 1.00 86.94 111 PRO A O 1
ATOM 856 N N . LEU A 1 112 ? -3.456 2.883 -13.735 1.00 90.44 112 LEU A N 1
ATOM 857 C CA . LEU A 1 112 ? -4.644 2.285 -13.139 1.00 90.44 112 LEU A CA 1
ATOM 858 C C . LEU A 1 112 ? -5.541 1.719 -14.254 1.00 90.44 112 LEU A C 1
ATOM 860 O O . LEU A 1 112 ? -5.398 2.138 -15.409 1.00 90.44 112 LEU A O 1
ATOM 864 N N . PRO A 1 113 ? -6.425 0.756 -13.941 1.00 92.69 113 PRO A N 1
ATOM 865 C CA . PRO A 1 113 ? -7.460 0.320 -14.877 1.00 92.69 113 PRO A CA 1
ATOM 866 C C . PRO A 1 113 ? -8.344 1.502 -15.298 1.00 92.69 113 PRO A C 1
ATOM 868 O O . PRO A 1 113 ? -8.395 2.529 -14.616 1.00 92.69 113 PRO A O 1
ATOM 871 N N . LYS A 1 114 ? -9.048 1.369 -16.426 1.00 92.50 114 LYS A N 1
ATOM 872 C CA . LYS A 1 114 ? -9.934 2.433 -16.928 1.00 92.50 114 LYS A CA 1
ATOM 873 C C . LYS A 1 114 ? -11.116 2.669 -15.991 1.00 92.50 114 LYS A C 1
ATOM 875 O O . LYS A 1 114 ? -11.557 3.805 -15.845 1.00 92.50 114 LYS A O 1
ATOM 880 N N . SER A 1 115 ? -11.621 1.602 -15.378 1.00 94.62 115 SER A N 1
ATOM 881 C CA . SER A 1 115 ? -12.697 1.625 -14.396 1.00 94.62 115 SER A CA 1
ATOM 882 C C . SER A 1 115 ? -12.201 1.083 -13.055 1.00 94.62 115 SER A C 1
ATOM 884 O O . SER A 1 115 ? -11.592 0.014 -12.993 1.00 94.62 115 SER A O 1
ATOM 886 N N . TYR A 1 116 ? -12.462 1.823 -11.979 1.00 94.44 116 TYR A N 1
ATOM 887 C CA . TYR A 1 116 ? -12.199 1.416 -10.599 1.00 94.44 116 TYR A CA 1
ATOM 888 C C . TYR A 1 116 ? -13.110 2.179 -9.635 1.00 94.44 116 TYR A C 1
ATOM 890 O O . TYR A 1 116 ? -13.618 3.253 -9.964 1.00 94.44 116 TYR A O 1
ATOM 898 N N . THR A 1 117 ? -13.283 1.641 -8.431 1.00 96.00 117 THR A N 1
ATOM 899 C CA . THR A 1 117 ? -13.960 2.315 -7.315 1.00 96.00 117 THR A CA 1
ATOM 900 C C . THR A 1 117 ? -12.940 2.721 -6.263 1.00 96.00 117 THR A C 1
ATOM 902 O O . THR A 1 117 ? -11.930 2.040 -6.081 1.00 96.00 117 THR A O 1
ATOM 905 N N . VAL A 1 118 ? -13.183 3.839 -5.579 1.00 94.44 118 VAL A N 1
ATOM 906 C CA . VAL A 1 118 ? -12.293 4.325 -4.518 1.00 94.44 118 VAL A CA 1
ATOM 907 C C . VAL A 1 118 ? -12.894 4.017 -3.154 1.00 94.44 118 VAL A C 1
ATOM 909 O O . VAL A 1 118 ? -14.059 4.319 -2.915 1.00 94.44 118 VAL A O 1
ATOM 912 N N . GLU A 1 119 ? -12.086 3.424 -2.283 1.00 92.88 119 GLU A N 1
ATOM 913 C CA . GLU A 1 119 ? -12.394 3.184 -0.873 1.00 92.88 119 GLU A CA 1
ATOM 914 C C . GLU A 1 119 ? -11.660 4.201 0.006 1.00 92.88 119 GLU A C 1
ATOM 916 O O . GLU A 1 119 ? -10.508 4.548 -0.284 1.00 92.88 119 GLU A O 1
ATOM 921 N N . THR A 1 120 ? -12.327 4.660 1.065 1.00 82.81 120 THR A N 1
ATOM 922 C CA . THR A 1 120 ? -11.798 5.597 2.068 1.00 82.81 120 THR A CA 1
ATOM 923 C C . THR A 1 120 ? -11.453 4.911 3.379 1.00 82.81 120 THR A C 1
ATOM 925 O O . THR A 1 120 ? -12.204 3.991 3.783 1.00 82.81 120 THR A O 1
#

Sequence (120 aa):
GVHSDIGGGYPEKDGGLSMIAFGWMMREAVEKGLKVDDAALQRFLAAPANGTGPDSKKHNSMKGLWPIVEFIPVPKGLHGDLRLNLFRRRSVPEGALIHESVTKRAKYTRPLPKSYTVET

pLDDT: mean 89.45, std 8.16, range [50.59, 97.94]

Foldseek 3Di:
DDPCLQVNDDDLQQNLSNLVNVVVVVVVVVVVPDDDDPVVVVCSSPPRPNDNALAGDDDDPCDDCNVVQLQPWDAPPPDHDTDRNVVDDDADDAQEEAECSLVPRPPNPDDHHPHYHYDD

Secondary structure (DSSP, 8-state):
--THHHH--S-TTT-HHHHHHHHHHHHHHHHTT----HHHHHHHHH--TT--STTSPPP----TTGGGGGGS-EESTTTPPEE--TTPPPPPPTTEEEETTTTS-TT--SPPPSSEEEE-